Protein AF-A0A814PR72-F1 (afdb_monomer_lite)

Sequence (112 aa):
MLPFIGNIHLMKPRKELFNQLIEIPKYFPNEPFFCNWIGTYPVVIVHNSNVIEEFFNSSKHTEKVWLYSFVEDWLELKLCTLDIIGETAMGVNLEAQKNLNVEYVKSVDRYL

Structure (mmCIF, N/CA/C/O backbone):
data_AF-A0A814PR72-F1
#
_entry.id   AF-A0A814PR72-F1
#
loop_
_atom_site.group_PDB
_atom_site.id
_atom_site.type_symbol
_atom_site.label_atom_id
_atom_site.label_alt_id
_atom_site.label_comp_id
_atom_site.label_asym_id
_atom_site.label_entity_id
_atom_site.label_seq_id
_atom_site.pdbx_PDB_ins_code
_atom_site.Cartn_x
_atom_site.Cartn_y
_atom_site.Cartn_z
_atom_site.occupancy
_atom_site.B_iso_or_equiv
_atom_site.auth_seq_id
_atom_site.auth_comp_id
_atom_site.auth_asym_id
_atom_site.auth_atom_id
_atom_site.pdbx_PDB_model_num
ATOM 1 N N . MET A 1 1 ? 16.490 -12.028 -11.968 1.00 55.62 1 MET A N 1
ATOM 2 C CA . MET A 1 1 ? 15.157 -12.244 -12.569 1.00 55.62 1 MET A CA 1
ATOM 3 C C . MET A 1 1 ? 15.072 -13.683 -13.058 1.00 55.62 1 MET A C 1
ATOM 5 O O . MET A 1 1 ? 15.976 -14.102 -13.771 1.00 55.62 1 MET A O 1
ATOM 9 N N . LEU A 1 2 ? 14.045 -14.437 -12.648 1.00 67.88 2 LEU A N 1
ATOM 10 C CA . LEU A 1 2 ? 13.801 -15.812 -13.111 1.00 67.88 2 LEU A CA 1
ATOM 11 C C . LEU A 1 2 ? 12.715 -15.824 -14.203 1.00 67.88 2 LEU A C 1
ATOM 13 O O . LEU A 1 2 ? 11.776 -15.028 -14.114 1.00 67.88 2 LEU A O 1
ATOM 17 N N . PRO A 1 3 ? 12.798 -16.709 -15.212 1.00 60.69 3 PRO A N 1
ATOM 18 C CA . PRO A 1 3 ? 11.743 -16.842 -16.214 1.00 60.69 3 PRO A CA 1
ATOM 19 C C . PRO A 1 3 ? 10.410 -17.262 -15.559 1.00 60.69 3 PRO A C 1
ATOM 21 O O . PRO A 1 3 ? 10.400 -18.057 -14.620 1.00 60.69 3 PRO A O 1
ATOM 24 N N . PHE A 1 4 ? 9.291 -16.701 -16.043 1.00 66.12 4 PHE A N 1
ATOM 25 C CA . PHE A 1 4 ? 7.890 -16.914 -15.606 1.00 66.12 4 PHE A CA 1
ATOM 26 C C . PHE A 1 4 ? 7.499 -16.428 -14.201 1.00 66.12 4 PHE A C 1
ATOM 28 O O . PHE A 1 4 ? 6.382 -15.954 -14.013 1.00 66.12 4 PHE A O 1
ATOM 35 N N . ILE A 1 5 ? 8.396 -16.528 -13.221 1.00 70.69 5 ILE A N 1
ATOM 36 C CA . ILE A 1 5 ? 8.146 -16.135 -11.822 1.00 70.69 5 ILE A CA 1
ATOM 37 C C . ILE A 1 5 ? 8.568 -14.675 -11.577 1.00 70.69 5 ILE A C 1
ATOM 39 O O . ILE A 1 5 ? 8.058 -14.011 -10.672 1.00 70.69 5 ILE A O 1
ATOM 43 N N . GLY A 1 6 ? 9.495 -14.148 -12.383 1.00 76.25 6 GLY A N 1
ATOM 44 C CA . GLY A 1 6 ? 10.011 -12.794 -12.221 1.00 76.25 6 GLY A CA 1
ATOM 45 C C . GLY A 1 6 ? 10.715 -12.627 -10.873 1.00 76.25 6 GLY A C 1
ATOM 46 O O . GLY A 1 6 ? 11.580 -13.428 -10.501 1.00 76.25 6 GLY A O 1
ATOM 47 N N . ASN A 1 7 ? 10.333 -11.588 -10.134 1.00 77.62 7 ASN A N 1
ATOM 48 C CA . ASN A 1 7 ? 10.863 -11.272 -8.807 1.00 77.62 7 ASN A CA 1
ATOM 49 C C . ASN A 1 7 ? 9.926 -11.704 -7.668 1.00 77.62 7 ASN A C 1
ATOM 51 O O . ASN A 1 7 ? 10.194 -11.364 -6.520 1.00 77.62 7 ASN A O 1
ATOM 55 N N . ILE A 1 8 ? 8.875 -12.490 -7.945 1.00 73.88 8 ILE A N 1
ATOM 56 C CA . ILE A 1 8 ? 7.942 -12.972 -6.906 1.00 73.88 8 ILE A CA 1
ATOM 57 C C . ILE A 1 8 ? 8.687 -13.682 -5.766 1.00 73.88 8 ILE A C 1
ATOM 59 O O . ILE A 1 8 ? 8.343 -13.511 -4.606 1.00 73.88 8 ILE A O 1
ATOM 63 N N . HIS A 1 9 ? 9.751 -14.426 -6.074 1.00 73.88 9 HIS A N 1
ATOM 64 C CA . HIS A 1 9 ? 10.578 -15.112 -5.074 1.00 73.88 9 HIS A CA 1
ATOM 65 C C . HIS A 1 9 ? 11.282 -14.176 -4.070 1.00 73.88 9 HIS A C 1
ATOM 67 O O . HIS A 1 9 ? 11.670 -14.627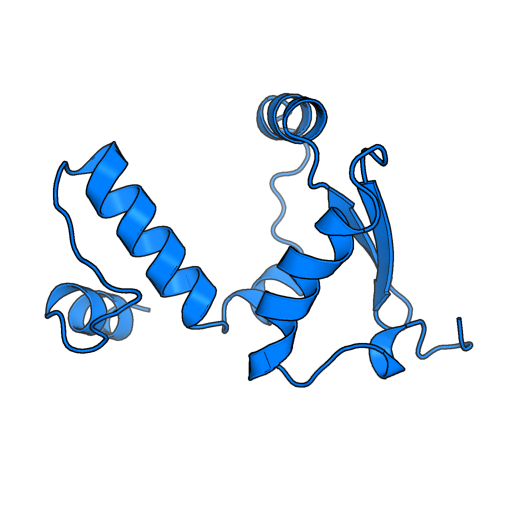 -2.998 1.00 73.88 9 HIS A O 1
ATOM 73 N N . LEU A 1 10 ? 11.466 -12.896 -4.410 1.00 80.06 10 LEU A N 1
ATOM 74 C CA . LEU A 1 10 ? 12.047 -11.877 -3.528 1.00 80.06 10 LEU A CA 1
ATOM 75 C C . LEU A 1 10 ? 10.976 -11.138 -2.720 1.00 80.06 10 LEU A C 1
ATOM 77 O O . LEU A 1 10 ? 11.317 -10.343 -1.843 1.00 80.06 10 LEU A O 1
ATOM 81 N N . MET A 1 11 ? 9.695 -11.358 -3.027 1.00 77.88 11 MET A N 1
ATOM 82 C CA . MET A 1 11 ? 8.596 -10.719 -2.318 1.00 77.88 11 MET A CA 1
ATOM 83 C C . MET A 1 11 ? 8.430 -11.388 -0.960 1.00 77.88 11 MET A C 1
ATOM 85 O O . MET A 1 11 ? 8.267 -12.605 -0.851 1.00 77.88 11 MET A O 1
ATOM 89 N N . LYS A 1 12 ? 8.479 -10.573 0.088 1.00 82.81 12 LYS A N 1
ATOM 90 C CA . LYS A 1 12 ? 8.203 -11.023 1.445 1.00 82.81 12 LYS A CA 1
ATOM 91 C C . LYS A 1 12 ? 6.736 -11.462 1.590 1.00 82.81 12 LYS A C 1
ATOM 93 O O . LYS A 1 12 ? 5.898 -11.084 0.769 1.00 82.81 12 LYS A O 1
ATOM 98 N N . PRO A 1 13 ? 6.383 -12.242 2.630 1.00 81.75 13 PRO A N 1
ATOM 99 C CA . PRO A 1 13 ? 4.990 -12.581 2.917 1.00 81.75 13 PRO A CA 1
ATOM 100 C C . PRO A 1 13 ? 4.117 -11.327 3.030 1.00 81.75 13 PRO A C 1
ATOM 102 O O . PRO A 1 13 ? 4.608 -10.279 3.436 1.00 81.75 13 PRO A O 1
ATOM 105 N N . ARG A 1 14 ? 2.810 -11.445 2.753 1.00 72.38 14 ARG A N 1
ATOM 106 C CA . ARG A 1 14 ? 1.849 -10.319 2.698 1.00 72.38 14 ARG A CA 1
ATOM 107 C C . ARG A 1 14 ? 2.004 -9.302 3.844 1.00 72.38 14 ARG A C 1
ATOM 109 O O . ARG A 1 14 ? 1.991 -8.109 3.585 1.00 72.38 14 ARG A O 1
ATOM 116 N N . LYS A 1 15 ? 2.208 -9.776 5.080 1.00 75.38 15 LYS A N 1
ATOM 117 C CA . LYS A 1 15 ? 2.389 -8.939 6.285 1.00 75.38 15 LYS A CA 1
ATOM 118 C C . LYS A 1 15 ? 3.658 -8.078 6.285 1.00 75.38 15 LYS A C 1
ATOM 120 O O . LYS A 1 15 ? 3.715 -7.070 6.963 1.00 75.38 15 LYS A O 1
ATOM 125 N N . GLU A 1 16 ? 4.700 -8.492 5.575 1.00 81.00 16 GLU A N 1
ATOM 126 C CA . GLU A 1 16 ? 5.964 -7.753 5.473 1.00 81.00 16 GLU A CA 1
ATOM 127 C C . GLU A 1 16 ? 6.141 -7.081 4.105 1.00 81.00 16 GLU A C 1
ATOM 129 O O . GLU A 1 16 ? 7.071 -6.299 3.911 1.00 81.00 16 GLU A O 1
ATOM 134 N N . LEU A 1 17 ? 5.261 -7.388 3.150 1.00 81.56 17 LEU A N 1
ATOM 135 C CA . LEU A 1 17 ? 5.332 -6.903 1.777 1.00 81.56 17 LEU A CA 1
ATOM 136 C C . LEU A 1 17 ? 5.135 -5.386 1.711 1.00 81.56 17 LEU A C 1
ATOM 138 O O . LEU A 1 17 ? 5.855 -4.708 0.983 1.00 81.56 17 LEU A O 1
ATOM 142 N N . PHE A 1 18 ? 4.223 -4.841 2.520 1.00 78.38 18 PHE A N 1
ATOM 143 C CA . PHE A 1 18 ? 4.014 -3.396 2.631 1.00 78.38 18 PHE A CA 1
ATOM 144 C C . PHE A 1 18 ? 5.276 -2.671 3.106 1.00 78.38 18 PHE A C 1
ATOM 146 O O . PHE A 1 18 ? 5.740 -1.735 2.455 1.00 78.38 18 PHE A O 1
ATOM 153 N N . ASN A 1 19 ? 5.897 -3.171 4.177 1.00 82.12 19 ASN A N 1
ATOM 154 C CA . ASN A 1 19 ? 7.157 -2.627 4.680 1.00 82.12 19 ASN A CA 1
ATOM 155 C C . ASN A 1 19 ? 8.263 -2.717 3.624 1.00 82.12 19 ASN A C 1
ATOM 157 O O . ASN A 1 19 ? 8.972 -1.742 3.392 1.00 82.12 19 ASN A O 1
ATOM 161 N N . GLN A 1 20 ? 8.353 -3.842 2.909 1.00 84.75 20 GLN A N 1
ATOM 162 C CA . GLN A 1 20 ? 9.301 -4.007 1.809 1.00 84.75 20 GLN A CA 1
ATOM 163 C C . GLN A 1 20 ? 9.084 -2.975 0.688 1.00 84.75 20 GLN A C 1
ATOM 165 O O . GLN A 1 20 ? 10.057 -2.424 0.175 1.00 84.75 20 GLN A O 1
ATOM 170 N N . LEU A 1 21 ? 7.835 -2.683 0.314 1.00 80.25 21 LEU A N 1
ATOM 171 C CA . LEU A 1 21 ? 7.520 -1.681 -0.710 1.00 80.25 21 LEU A CA 1
ATOM 172 C C . LEU A 1 21 ? 7.883 -0.256 -0.290 1.00 80.25 21 LEU A C 1
ATOM 174 O O . LEU A 1 21 ? 8.234 0.544 -1.150 1.00 80.25 21 LEU A O 1
ATOM 178 N N . ILE A 1 22 ? 7.819 0.058 1.004 1.00 81.19 22 ILE A N 1
ATOM 179 C CA . ILE A 1 22 ? 8.235 1.361 1.540 1.00 81.19 22 ILE A CA 1
ATOM 180 C C . ILE A 1 22 ? 9.761 1.442 1.679 1.00 81.19 22 ILE A C 1
ATOM 182 O O . ILE A 1 22 ? 10.341 2.519 1.542 1.00 81.19 22 ILE A O 1
ATOM 186 N N . GLU A 1 23 ? 10.429 0.325 1.966 1.00 85.50 23 GLU A N 1
ATOM 187 C CA . GLU A 1 23 ? 11.880 0.271 2.156 1.00 85.50 23 GLU A CA 1
ATOM 188 C C . GLU A 1 23 ? 12.663 0.284 0.843 1.00 85.50 23 GLU A C 1
ATOM 190 O O . GLU A 1 23 ? 13.650 1.008 0.750 1.00 85.50 23 GLU A O 1
ATOM 195 N N . ILE A 1 24 ? 12.229 -0.462 -0.180 1.00 83.25 24 ILE A N 1
ATOM 196 C CA . ILE A 1 24 ? 12.931 -0.554 -1.474 1.00 83.25 24 ILE A CA 1
ATOM 197 C C . ILE A 1 24 ? 13.239 0.833 -2.080 1.00 83.25 24 ILE A C 1
ATOM 199 O O . ILE A 1 24 ? 14.405 1.078 -2.398 1.00 83.25 24 ILE A O 1
ATOM 203 N N . PRO A 1 25 ? 12.272 1.769 -2.180 1.00 82.88 25 PRO A N 1
ATOM 204 C CA . PRO A 1 25 ? 12.515 3.128 -2.666 1.00 82.88 25 PRO A CA 1
ATOM 205 C C . PRO A 1 25 ? 13.604 3.889 -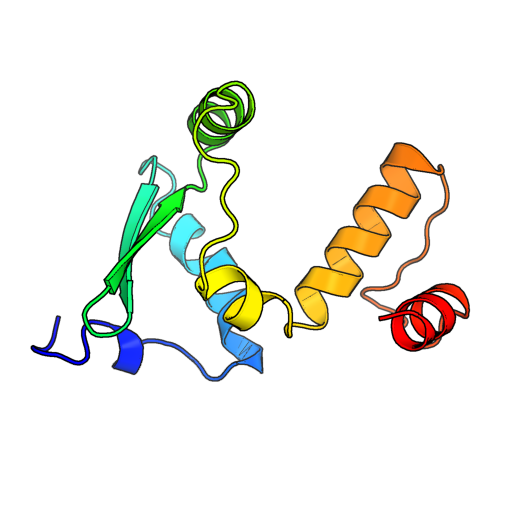1.907 1.00 82.88 25 PRO A C 1
ATOM 207 O O . PRO A 1 25 ? 14.303 4.715 -2.488 1.00 82.88 25 PRO A O 1
ATOM 210 N N . LYS A 1 26 ? 13.784 3.613 -0.608 1.00 83.50 26 LYS A N 1
ATOM 211 C CA . LYS A 1 26 ? 14.775 4.309 0.228 1.00 83.50 26 LYS A CA 1
ATOM 212 C C . LYS A 1 26 ? 16.211 3.955 -0.155 1.00 83.50 26 LYS A C 1
ATOM 214 O O . LYS A 1 26 ? 17.106 4.762 0.074 1.00 83.50 26 LYS A O 1
ATOM 219 N N . TYR A 1 27 ? 16.435 2.781 -0.745 1.00 84.44 27 TYR A N 1
ATOM 220 C CA . TYR A 1 27 ? 17.749 2.376 -1.252 1.00 84.44 27 TYR A CA 1
ATOM 221 C C . TYR A 1 27 ? 18.086 3.012 -2.610 1.00 84.44 27 TYR A C 1
ATOM 223 O O . TYR A 1 27 ? 19.259 3.067 -2.974 1.00 84.44 27 TYR A O 1
ATOM 231 N N . PHE A 1 28 ? 17.085 3.530 -3.332 1.00 82.19 28 PHE A N 1
ATOM 232 C CA . PHE A 1 28 ? 17.233 4.152 -4.652 1.00 82.19 28 PHE A CA 1
ATOM 233 C C . PHE A 1 28 ? 16.569 5.542 -4.695 1.00 82.19 28 PHE A C 1
ATOM 235 O O . PHE A 1 28 ? 15.666 5.777 -5.494 1.00 82.19 28 PHE A O 1
ATOM 242 N N . PRO A 1 29 ? 17.006 6.500 -3.855 1.00 77.38 29 PRO A N 1
ATOM 243 C CA . PRO A 1 29 ? 16.313 7.781 -3.688 1.00 77.38 29 PRO A CA 1
ATOM 244 C C . PRO A 1 29 ? 16.308 8.657 -4.951 1.00 77.38 29 PRO A C 1
ATOM 246 O O . PRO A 1 29 ? 15.447 9.521 -5.093 1.00 77.38 29 PRO A O 1
ATOM 249 N N . ASN A 1 30 ? 17.265 8.4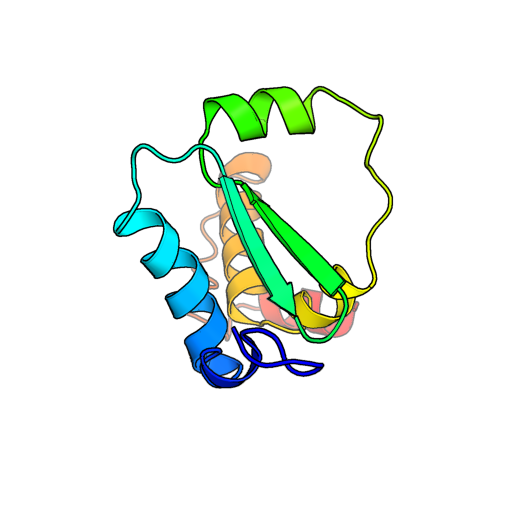41 -5.859 1.00 82.44 30 ASN A N 1
ATOM 250 C CA . ASN A 1 30 ? 17.417 9.221 -7.088 1.00 82.44 30 ASN A CA 1
ATOM 251 C C . ASN A 1 30 ? 16.648 8.634 -8.279 1.00 82.44 30 ASN A C 1
ATOM 253 O O . ASN A 1 30 ? 16.539 9.300 -9.306 1.00 82.44 30 ASN A O 1
ATOM 257 N N . GLU A 1 31 ? 16.136 7.408 -8.167 1.00 82.81 31 GLU A N 1
ATOM 258 C CA . GLU A 1 31 ? 15.381 6.789 -9.252 1.00 82.81 31 GLU A CA 1
ATOM 259 C C . GLU A 1 31 ? 13.925 7.286 -9.223 1.00 82.81 31 GLU A C 1
ATOM 261 O O . GLU A 1 31 ? 13.306 7.336 -8.159 1.00 82.81 31 GLU A O 1
ATOM 266 N N . PRO A 1 32 ? 13.350 7.696 -10.366 1.00 78.94 32 PRO A N 1
ATOM 267 C CA . PRO A 1 32 ? 11.979 8.201 -10.410 1.00 78.94 32 PRO A CA 1
ATOM 268 C C . PRO A 1 32 ? 10.928 7.087 -10.264 1.00 78.94 32 PRO A C 1
ATOM 270 O O . PRO A 1 32 ? 9.831 7.318 -9.747 1.00 78.94 32 PRO A O 1
ATOM 273 N N . PHE A 1 33 ? 11.257 5.884 -10.734 1.00 83.31 33 PHE A N 1
ATOM 274 C CA . PHE A 1 33 ? 10.401 4.704 -10.713 1.00 83.31 33 PHE A CA 1
ATOM 275 C C . PHE A 1 33 ? 11.245 3.430 -10.754 1.00 83.31 33 PHE A C 1
ATOM 277 O O . PHE A 1 33 ? 12.385 3.434 -11.215 1.00 83.31 33 PHE A O 1
ATOM 284 N N . PHE A 1 34 ? 10.654 2.313 -10.343 1.00 83.50 34 PHE A N 1
ATOM 285 C CA . PHE A 1 34 ? 11.247 0.992 -10.509 1.00 83.50 34 PHE A CA 1
ATOM 286 C C . PHE A 1 34 ? 10.256 0.019 -11.142 1.00 83.50 34 PHE A C 1
ATOM 288 O O . PHE A 1 34 ? 9.068 0.001 -10.820 1.00 83.50 34 PHE A O 1
ATOM 295 N N . CYS A 1 35 ? 10.761 -0.815 -12.049 1.00 82.12 35 CYS A N 1
ATOM 296 C CA . CYS A 1 35 ? 9.986 -1.874 -12.681 1.00 82.12 35 CYS A CA 1
ATOM 297 C C . CYS A 1 35 ? 10.201 -3.181 -11.925 1.00 82.12 35 CYS A C 1
ATOM 299 O O . CYS A 1 35 ? 11.311 -3.715 -11.884 1.00 82.12 35 CYS A O 1
ATOM 301 N N . ASN A 1 36 ? 9.127 -3.723 -11.366 1.00 78.50 36 ASN A N 1
ATOM 302 C CA . ASN A 1 36 ? 9.127 -5.018 -10.719 1.00 78.50 36 ASN A CA 1
ATOM 303 C C . ASN A 1 36 ? 8.281 -6.012 -11.516 1.00 78.50 36 ASN A C 1
ATOM 305 O O . ASN A 1 36 ? 7.170 -5.706 -11.929 1.00 78.50 36 ASN A O 1
ATOM 309 N N . TRP A 1 37 ? 8.796 -7.215 -11.739 1.00 80.75 37 TRP A N 1
ATOM 310 C CA . TRP A 1 37 ? 8.062 -8.252 -12.461 1.00 80.75 37 TRP A CA 1
ATOM 311 C C . TRP A 1 37 ? 7.337 -9.155 -11.473 1.00 80.75 37 TRP A C 1
ATOM 313 O O . TRP A 1 37 ? 7.978 -9.918 -10.742 1.00 80.75 37 TRP A O 1
ATOM 323 N N . ILE A 1 38 ? 6.006 -9.086 -11.482 1.00 79.69 38 ILE A N 1
ATOM 324 C CA . ILE A 1 38 ? 5.139 -9.993 -10.731 1.00 79.69 38 ILE A CA 1
ATOM 325 C C . ILE A 1 38 ? 4.648 -11.059 -11.712 1.00 79.69 38 ILE A C 1
ATOM 327 O O . ILE A 1 38 ? 3.691 -10.865 -12.464 1.00 79.69 38 ILE A O 1
ATOM 331 N N . GLY A 1 39 ? 5.361 -12.186 -11.748 1.00 80.75 39 GLY A N 1
ATOM 332 C CA . GLY A 1 39 ? 5.095 -13.269 -12.688 1.00 80.75 39 GLY A CA 1
ATOM 333 C C . GLY A 1 39 ? 5.437 -12.830 -14.108 1.00 80.75 39 GLY A C 1
ATOM 334 O O . GLY A 1 39 ? 6.578 -12.462 -14.389 1.00 80.75 39 GLY A O 1
ATOM 335 N N . THR A 1 40 ? 4.440 -12.825 -14.993 1.00 79.75 40 THR A N 1
ATOM 336 C CA . THR A 1 40 ? 4.562 -12.356 -16.384 1.00 79.75 40 THR A CA 1
ATOM 337 C C . THR A 1 40 ? 4.163 -10.893 -16.578 1.00 79.75 40 THR A C 1
ATOM 339 O O . THR A 1 40 ? 4.232 -10.398 -17.701 1.00 79.75 40 THR A O 1
ATOM 342 N N . TYR A 1 41 ? 3.731 -10.202 -15.520 1.00 78.44 41 TYR A N 1
ATOM 343 C CA . TYR A 1 41 ? 3.256 -8.823 -15.602 1.00 78.44 41 TYR A CA 1
ATOM 344 C C . TYR A 1 41 ? 4.313 -7.847 -15.065 1.00 78.44 41 TYR A C 1
ATOM 346 O O . TYR A 1 41 ? 4.747 -7.992 -13.915 1.00 78.44 41 TYR A O 1
ATOM 354 N N . PRO A 1 42 ? 4.726 -6.841 -15.857 1.00 83.56 42 PRO A N 1
ATOM 355 C CA . PRO A 1 42 ? 5.559 -5.762 -15.358 1.00 83.56 42 PRO A CA 1
ATOM 356 C C . PRO A 1 42 ? 4.698 -4.786 -14.550 1.00 83.56 42 PRO A C 1
ATOM 358 O O . PRO A 1 42 ? 3.687 -4.274 -15.026 1.00 83.56 42 PRO A O 1
ATOM 361 N N . VAL A 1 43 ? 5.118 -4.520 -13.322 1.00 81.69 43 VAL A N 1
ATOM 362 C CA . VAL A 1 43 ? 4.519 -3.547 -12.414 1.00 81.69 43 VAL A CA 1
ATOM 363 C C . VAL A 1 43 ? 5.505 -2.405 -12.239 1.00 81.69 43 VAL A C 1
ATOM 365 O O . VAL A 1 43 ? 6.614 -2.603 -11.748 1.00 81.69 43 VAL A O 1
ATOM 368 N N . VAL A 1 44 ? 5.108 -1.205 -12.650 1.00 84.00 44 VAL A N 1
ATOM 369 C CA . VAL A 1 44 ? 5.904 0.008 -12.454 1.00 84.00 44 VAL A CA 1
ATOM 370 C C . VAL A 1 44 ? 5.468 0.653 -11.150 1.00 84.00 44 VAL A C 1
ATOM 372 O O . VAL A 1 44 ? 4.291 0.958 -10.974 1.00 84.00 44 VAL A O 1
ATOM 375 N N . ILE A 1 45 ? 6.410 0.848 -10.235 1.00 82.12 45 ILE A N 1
ATOM 376 C CA . ILE A 1 45 ? 6.164 1.521 -8.965 1.00 82.12 45 ILE A CA 1
ATOM 377 C C . ILE A 1 45 ? 6.865 2.873 -9.016 1.00 82.12 45 ILE A C 1
ATOM 379 O O . ILE A 1 45 ? 8.077 2.960 -9.211 1.00 82.12 45 ILE A O 1
ATOM 383 N N . VAL A 1 46 ? 6.076 3.930 -8.858 1.00 84.19 46 VAL A N 1
ATOM 384 C CA . VAL A 1 46 ? 6.530 5.321 -8.840 1.00 84.19 46 VAL A CA 1
ATOM 385 C C . VAL A 1 46 ? 6.522 5.791 -7.390 1.00 84.19 46 VAL A C 1
ATOM 387 O O . VAL A 1 46 ? 5.524 5.620 -6.696 1.00 84.19 46 VAL A O 1
ATOM 390 N N . HIS A 1 47 ? 7.630 6.361 -6.923 1.00 80.88 47 HIS A N 1
ATOM 391 C CA . HIS A 1 47 ? 7.755 6.862 -5.545 1.00 80.88 47 HIS A CA 1
ATOM 392 C C . HIS A 1 47 ? 8.274 8.303 -5.468 1.00 80.88 47 HIS A C 1
ATOM 394 O O . HIS A 1 47 ? 8.323 8.885 -4.387 1.00 80.88 47 HIS A O 1
ATOM 400 N N . ASN A 1 48 ? 8.688 8.885 -6.594 1.00 81.94 48 ASN A N 1
ATOM 401 C CA . ASN A 1 48 ? 9.173 10.256 -6.644 1.00 81.94 48 ASN A CA 1
ATOM 402 C C . ASN A 1 48 ? 8.001 11.251 -6.667 1.00 81.94 48 ASN A C 1
ATOM 404 O O . ASN A 1 48 ? 7.134 11.146 -7.533 1.00 81.94 48 ASN A O 1
ATOM 408 N N . SER A 1 49 ? 8.005 12.235 -5.759 1.00 79.88 49 SER A N 1
ATOM 409 C CA . SER A 1 49 ? 6.915 13.219 -5.613 1.00 79.88 49 SER A CA 1
ATOM 410 C C . SER A 1 49 ? 6.605 13.969 -6.911 1.00 79.88 49 SER A C 1
ATOM 412 O O . SER A 1 49 ? 5.440 14.104 -7.267 1.00 79.88 49 SER A O 1
ATOM 414 N N . ASN A 1 50 ? 7.629 14.383 -7.665 1.00 80.69 50 ASN A N 1
ATOM 415 C CA . ASN A 1 50 ? 7.441 15.167 -8.890 1.00 80.69 50 ASN A CA 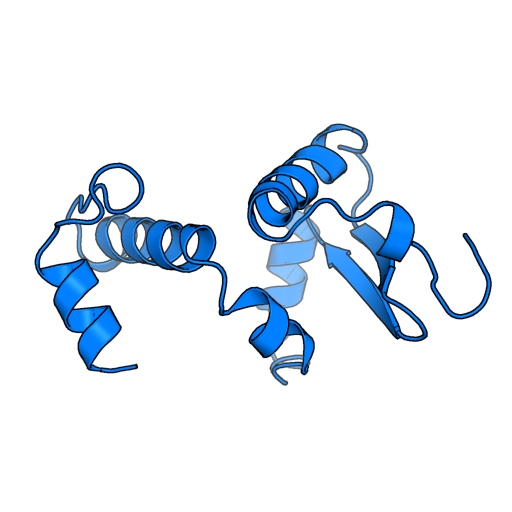1
ATOM 416 C C . ASN A 1 50 ? 6.721 14.348 -9.972 1.00 80.69 50 ASN A C 1
ATOM 418 O O . ASN A 1 50 ? 5.830 14.846 -10.654 1.00 80.69 50 ASN A O 1
ATOM 422 N N . VAL A 1 51 ? 7.089 13.069 -10.105 1.00 80.75 51 VAL A N 1
ATOM 423 C CA . VAL A 1 51 ? 6.490 12.153 -11.090 1.00 80.75 51 VAL A CA 1
ATOM 424 C C . VAL A 1 51 ? 5.078 11.749 -10.668 1.00 80.75 51 VAL A C 1
ATOM 426 O O . VAL A 1 51 ? 4.193 11.618 -11.510 1.00 80.75 51 VAL A O 1
ATOM 429 N N . ILE A 1 52 ? 4.858 11.575 -9.364 1.00 79.69 52 ILE A N 1
ATOM 430 C CA . ILE A 1 52 ? 3.545 11.274 -8.793 1.00 79.69 52 ILE A CA 1
ATOM 431 C C . ILE A 1 52 ? 2.564 12.416 -9.079 1.00 79.69 52 ILE A C 1
ATOM 433 O O . ILE A 1 52 ? 1.470 12.157 -9.574 1.00 79.69 52 ILE A O 1
ATOM 437 N N . GLU A 1 53 ? 2.949 13.667 -8.823 1.00 80.25 53 GLU A N 1
ATOM 438 C CA . GLU A 1 53 ? 2.098 14.836 -9.078 1.00 80.25 53 GLU A CA 1
ATOM 439 C C . GLU A 1 53 ? 1.723 14.966 -10.559 1.00 80.25 53 GLU A C 1
ATOM 441 O O . GLU A 1 53 ? 0.557 15.188 -10.891 1.00 80.25 53 GLU A O 1
ATOM 446 N N . GLU A 1 54 ? 2.680 14.773 -11.468 1.00 80.62 54 GLU A N 1
ATOM 447 C CA . GLU A 1 54 ? 2.412 14.801 -12.909 1.00 80.62 54 GLU A CA 1
ATOM 448 C C . GLU A 1 54 ? 1.490 13.651 -13.349 1.00 80.62 54 GLU A C 1
ATOM 450 O O . GLU A 1 54 ? 0.560 13.858 -14.134 1.00 80.62 54 GLU A O 1
ATOM 455 N N . PHE A 1 55 ? 1.685 12.451 -12.791 1.00 77.44 55 PHE A N 1
ATOM 456 C CA . PHE A 1 55 ? 0.835 11.295 -13.066 1.00 77.44 55 PHE A CA 1
ATOM 457 C C . PHE A 1 55 ? -0.603 11.499 -12.568 1.00 77.44 55 PHE A C 1
ATOM 459 O O . PHE A 1 55 ? -1.542 11.222 -13.310 1.00 77.44 55 PHE A O 1
ATOM 466 N N . PHE A 1 56 ? -0.795 12.028 -11.355 1.00 71.25 56 PHE A N 1
ATOM 467 C CA . PHE A 1 56 ? -2.128 12.300 -10.801 1.00 71.25 56 PHE A CA 1
ATOM 468 C C . PHE A 1 56 ? -2.861 13.436 -11.522 1.00 71.25 56 PHE A C 1
ATOM 470 O O . PHE A 1 56 ? -4.086 13.392 -11.637 1.00 71.25 56 PHE A O 1
ATOM 477 N N . ASN A 1 57 ? -2.135 14.422 -12.056 1.00 75.25 57 ASN A N 1
ATOM 478 C CA . ASN A 1 57 ? -2.723 15.476 -12.886 1.00 75.25 57 ASN A CA 1
ATOM 479 C C . ASN A 1 57 ? -3.179 14.959 -14.265 1.00 75.25 57 ASN A C 1
ATOM 481 O O . ASN A 1 57 ? -4.047 15.557 -14.905 1.00 75.25 57 ASN A O 1
ATOM 485 N N . SER A 1 58 ? -2.630 13.833 -14.728 1.00 71.44 58 SER A N 1
ATOM 486 C CA . SER A 1 58 ? -3.032 13.170 -15.966 1.00 71.44 58 SER A CA 1
ATOM 487 C C . SER A 1 58 ? -4.204 12.211 -15.716 1.00 71.44 58 SER A C 1
ATOM 489 O O . SER A 1 58 ? -4.029 11.055 -15.340 1.00 71.44 58 SER A O 1
ATOM 491 N N . SER A 1 59 ? -5.433 12.642 -16.009 1.00 58.94 59 SER A N 1
ATOM 492 C CA . SER A 1 59 ? -6.663 11.825 -15.901 1.00 58.94 59 SER A CA 1
ATOM 493 C C . SER A 1 59 ? -6.751 10.630 -16.874 1.00 58.94 59 SER A C 1
ATOM 495 O O . SER A 1 59 ? -7.811 10.027 -17.035 1.00 58.94 59 SER A O 1
ATOM 497 N N . LYS A 1 60 ? -5.657 10.274 -17.559 1.00 64.19 60 LYS A N 1
ATOM 498 C CA . LYS A 1 60 ? -5.629 9.254 -18.621 1.00 64.19 60 LYS A CA 1
ATOM 499 C C . LYS A 1 60 ? -5.506 7.811 -18.120 1.00 64.19 60 LYS A C 1
ATOM 501 O O . LYS A 1 60 ? -5.734 6.89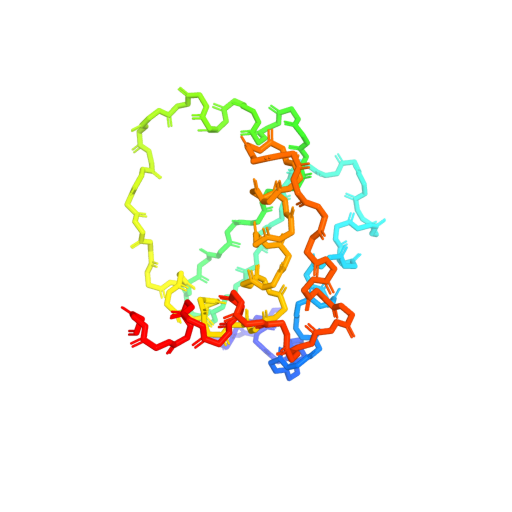6 -18.905 1.00 64.19 60 LYS A O 1
ATOM 506 N N . HIS A 1 61 ? -5.155 7.585 -16.853 1.00 60.41 61 HIS A N 1
ATOM 507 C CA . HIS A 1 61 ? -4.827 6.249 -16.328 1.00 60.41 61 HIS A CA 1
ATOM 508 C C . HIS A 1 61 ? -5.599 5.895 -15.044 1.00 60.41 61 HIS A C 1
ATOM 510 O O . HIS A 1 61 ? -5.021 5.429 -14.068 1.00 60.41 61 HIS A O 1
ATOM 516 N N . THR A 1 62 ? -6.918 6.110 -15.038 1.00 58.12 62 THR A N 1
ATOM 517 C CA . THR A 1 62 ? -7.801 5.849 -13.877 1.00 58.12 62 THR A CA 1
ATOM 518 C C . THR A 1 62 ? -8.420 4.442 -13.877 1.00 58.12 62 THR A C 1
ATOM 520 O O . THR A 1 62 ? -9.327 4.152 -13.099 1.00 58.12 62 THR A O 1
ATOM 523 N N . GLU A 1 63 ? -7.957 3.532 -14.735 1.00 64.75 63 GLU A N 1
ATOM 524 C CA . GLU A 1 63 ? -8.419 2.145 -14.683 1.00 64.75 63 GLU A CA 1
ATOM 525 C C . GLU A 1 63 ? -7.726 1.398 -13.541 1.00 64.75 63 GLU A C 1
ATOM 527 O O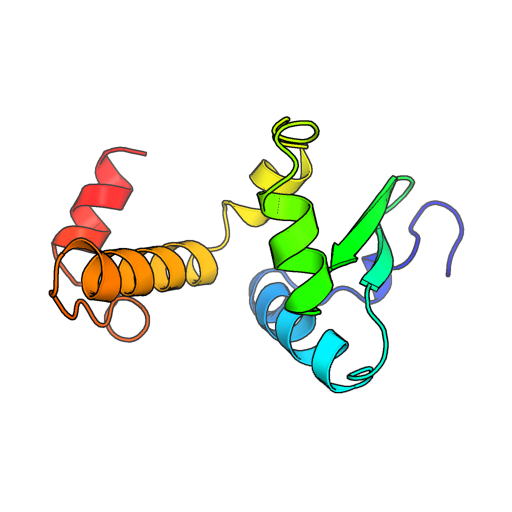 . GLU A 1 63 ? -6.504 1.230 -13.516 1.00 64.75 63 GLU A O 1
ATOM 532 N N . LYS A 1 64 ? -8.527 0.941 -12.572 1.00 67.69 64 LYS A N 1
ATOM 533 C CA . LYS A 1 64 ? -8.053 0.092 -11.479 1.00 67.69 64 LYS A CA 1
ATOM 534 C C . LYS A 1 64 ? -7.589 -1.244 -12.059 1.00 67.69 64 LYS A C 1
ATOM 536 O O . LYS A 1 64 ? -8.394 -2.073 -12.473 1.00 67.69 64 LYS A O 1
ATOM 541 N N . VAL A 1 65 ? -6.279 -1.451 -12.082 1.00 73.38 65 VAL A N 1
ATOM 542 C CA . VAL A 1 65 ? -5.663 -2.719 -12.494 1.00 73.38 65 VAL A CA 1
ATOM 543 C C . VAL A 1 65 ? -6.001 -3.811 -11.468 1.00 73.38 65 VAL A C 1
ATOM 545 O O . VAL A 1 65 ? -6.147 -3.507 -10.288 1.00 73.38 65 VAL A O 1
ATOM 548 N N . TRP A 1 66 ? -6.043 -5.087 -11.871 1.00 73.19 66 TRP A N 1
ATOM 549 C CA . TRP A 1 66 ? -6.234 -6.246 -10.970 1.00 73.19 66 TRP A CA 1
ATOM 550 C C . TRP A 1 66 ? -5.304 -6.243 -9.743 1.00 73.19 66 TRP A C 1
ATOM 552 O O . TRP A 1 66 ? -5.638 -6.783 -8.690 1.00 73.19 66 TRP A O 1
ATOM 562 N N . LEU A 1 67 ? -4.136 -5.608 -9.872 1.00 71.19 67 LEU A N 1
ATOM 563 C CA . LEU A 1 67 ? -3.177 -5.429 -8.793 1.00 71.19 67 LEU A CA 1
ATOM 564 C C . LEU A 1 67 ? -3.759 -4.629 -7.613 1.00 71.19 67 LEU A C 1
ATOM 566 O O . LEU A 1 67 ? -3.371 -4.882 -6.478 1.00 71.19 67 LEU A O 1
ATOM 570 N N . TYR A 1 68 ? -4.718 -3.723 -7.843 1.00 69.69 68 TYR A N 1
ATOM 571 C CA . TYR A 1 68 ? -5.415 -3.035 -6.754 1.00 69.69 68 TYR A CA 1
ATOM 572 C C . TYR A 1 68 ? -6.139 -4.025 -5.849 1.00 69.69 68 TYR A C 1
ATOM 574 O O . TYR A 1 68 ? -5.948 -3.943 -4.648 1.00 69.69 68 TYR A O 1
ATOM 582 N N . SER A 1 69 ? -6.862 -5.010 -6.386 1.00 69.81 69 SER A N 1
ATOM 583 C CA . SER A 1 69 ? -7.530 -6.033 -5.565 1.00 69.81 69 SER A CA 1
ATOM 584 C C . SER A 1 69 ? -6.540 -6.890 -4.766 1.00 69.81 69 SER A C 1
ATOM 586 O O . SER A 1 69 ? -6.859 -7.365 -3.684 1.00 69.81 69 SER A O 1
ATOM 588 N N . PHE A 1 70 ? -5.311 -7.065 -5.263 1.00 71.75 70 PHE A N 1
ATOM 589 C CA . PHE A 1 70 ? -4.249 -7.761 -4.529 1.00 71.75 70 PHE A CA 1
ATOM 590 C C . PHE A 1 70 ? -3.712 -6.951 -3.332 1.00 71.75 70 PHE A C 1
ATOM 592 O O . PHE A 1 70 ? -3.303 -7.535 -2.323 1.00 71.75 70 PHE A O 1
ATOM 599 N N . VAL A 1 71 ? -3.695 -5.618 -3.445 1.00 69.25 71 VAL A N 1
ATOM 600 C CA . VAL A 1 71 ? -3.174 -4.693 -2.422 1.00 69.25 71 VAL A CA 1
ATOM 601 C C . VAL A 1 71 ? -4.282 -4.163 -1.498 1.00 69.25 71 VAL A C 1
ATOM 603 O O . VAL A 1 71 ? -4.021 -3.857 -0.341 1.00 69.25 71 VAL A O 1
ATOM 606 N N . GLU A 1 72 ? -5.529 -4.095 -1.963 1.00 67.88 72 GLU A N 1
ATOM 607 C CA . GLU A 1 72 ? -6.698 -3.605 -1.219 1.00 67.88 72 GLU A CA 1
ATOM 608 C C . GLU A 1 72 ? -6.971 -4.426 0.044 1.00 67.88 72 GLU A C 1
ATOM 610 O O . GLU A 1 72 ? -7.401 -3.880 1.054 1.00 67.88 72 GLU A O 1
ATOM 615 N N . ASP A 1 73 ? -6.621 -5.711 0.046 1.00 71.69 73 ASP A N 1
ATOM 616 C CA . ASP A 1 73 ? -6.692 -6.580 1.225 1.00 71.69 73 ASP A CA 1
ATOM 617 C C . ASP A 1 73 ? -5.718 -6.192 2.355 1.00 71.69 73 ASP A C 1
ATOM 619 O O . ASP A 1 73 ? -5.726 -6.810 3.425 1.00 71.69 73 ASP A O 1
ATOM 623 N N . TRP A 1 74 ? -4.818 -5.229 2.140 1.00 78.56 74 TRP A N 1
ATOM 624 C CA . TRP A 1 74 ? -3.791 -4.895 3.120 1.00 78.56 74 TRP A CA 1
ATOM 625 C C . TRP A 1 74 ? -4.343 -3.925 4.157 1.00 78.56 74 TRP A C 1
ATOM 627 O O . TRP A 1 74 ? -4.497 -2.727 3.920 1.00 78.56 74 TRP A O 1
ATOM 637 N N . LEU A 1 75 ? -4.600 -4.466 5.347 1.00 78.25 75 LEU A N 1
ATOM 638 C CA . LEU A 1 75 ? -5.131 -3.734 6.494 1.00 78.25 75 LEU A CA 1
ATOM 639 C C . LEU A 1 75 ? -4.326 -2.459 6.810 1.00 78.25 75 LEU A C 1
ATOM 641 O O . LEU A 1 75 ? -4.909 -1.412 7.058 1.00 78.25 75 LEU A O 1
ATOM 645 N N . GLU A 1 76 ? -2.997 -2.518 6.735 1.00 76.88 76 GLU A N 1
ATOM 646 C CA . GLU A 1 76 ? -2.099 -1.385 7.013 1.00 76.88 76 GLU A CA 1
ATOM 647 C C . GLU A 1 76 ? -2.344 -0.190 6.079 1.00 76.88 76 GLU A C 1
ATOM 649 O O . GLU A 1 76 ? -2.358 0.958 6.529 1.00 76.88 76 GLU A O 1
ATOM 654 N N . LEU A 1 77 ? -2.605 -0.452 4.792 1.00 80.31 77 LEU A N 1
ATOM 655 C CA . LEU A 1 77 ? -2.918 0.584 3.809 1.00 80.31 77 LEU A CA 1
ATOM 656 C C . LEU A 1 77 ? -4.295 1.204 4.080 1.00 80.31 77 LEU A C 1
ATOM 658 O O . LEU A 1 77 ? -4.437 2.426 3.995 1.00 80.31 77 LEU A O 1
ATOM 662 N N . LYS A 1 78 ? -5.289 0.384 4.455 1.00 80.44 78 LYS A N 1
ATOM 663 C CA . LYS A 1 78 ? -6.631 0.868 4.823 1.00 80.44 78 LYS A CA 1
ATOM 664 C C . LYS A 1 78 ? -6.570 1.814 6.021 1.00 80.44 78 LYS A C 1
ATOM 666 O O . LYS A 1 78 ? -7.120 2.907 5.955 1.00 80.44 78 LYS A O 1
ATOM 671 N N . LEU A 1 79 ? -5.860 1.425 7.080 1.00 84.69 79 LEU A N 1
ATOM 672 C CA . LEU A 1 79 ? -5.717 2.237 8.294 1.00 84.69 79 LEU A CA 1
ATOM 673 C C . LEU A 1 79 ? -4.931 3.524 8.031 1.00 84.69 79 LEU A C 1
ATOM 675 O O . LEU A 1 79 ? -5.352 4.586 8.468 1.00 84.69 79 LEU A O 1
ATOM 679 N N . CYS A 1 80 ? -3.842 3.443 7.257 1.00 84.88 80 CYS A N 1
ATOM 680 C CA . CYS A 1 80 ? -3.073 4.619 6.838 1.00 84.88 80 CYS A CA 1
ATOM 681 C C . CYS A 1 80 ? -3.948 5.624 6.075 1.00 84.88 80 CYS A C 1
ATOM 683 O O . CYS A 1 80 ? -3.954 6.815 6.371 1.00 84.88 80 CYS A O 1
ATOM 685 N N . THR A 1 81 ? -4.727 5.130 5.109 1.00 85.38 81 THR A N 1
ATOM 686 C CA . THR A 1 81 ? -5.637 5.964 4.312 1.00 85.38 81 THR A CA 1
ATOM 687 C C . THR A 1 81 ? -6.703 6.613 5.192 1.00 85.38 81 THR A C 1
ATOM 689 O O . THR A 1 81 ? -7.034 7.782 5.002 1.00 85.38 81 THR A O 1
ATOM 692 N N . LEU A 1 82 ? -7.213 5.871 6.178 1.00 84.44 82 LEU A N 1
ATOM 693 C CA . LEU A 1 82 ? -8.202 6.361 7.129 1.00 84.44 82 LEU A CA 1
ATOM 694 C C . LEU A 1 82 ? -7.654 7.506 7.985 1.00 84.44 82 LEU A C 1
ATOM 696 O O . LEU A 1 82 ? -8.334 8.517 8.133 1.00 84.44 82 LEU A O 1
ATOM 700 N N . ASP A 1 83 ? -6.427 7.362 8.490 1.00 86.31 83 ASP A N 1
ATOM 701 C CA . ASP A 1 83 ? -5.747 8.402 9.266 1.00 86.31 83 ASP A CA 1
ATOM 702 C C . ASP A 1 83 ? -5.499 9.654 8.414 1.00 86.31 83 ASP A C 1
ATOM 704 O O . ASP A 1 83 ? -5.854 10.754 8.831 1.00 86.31 83 ASP A O 1
ATOM 708 N N . ILE A 1 84 ? -5.013 9.500 7.174 1.00 87.38 84 ILE A N 1
ATOM 709 C CA . ILE A 1 84 ? -4.793 10.634 6.260 1.00 87.38 84 ILE A CA 1
ATOM 710 C C . ILE A 1 84 ? -6.100 11.389 5.992 1.00 87.38 84 ILE A C 1
ATOM 712 O O . ILE A 1 84 ? -6.134 12.613 6.107 1.00 87.38 84 ILE A O 1
ATOM 716 N N . ILE A 1 85 ? -7.186 10.697 5.634 1.00 85.69 85 ILE A N 1
ATOM 717 C CA . ILE A 1 85 ? -8.476 11.347 5.340 1.00 85.69 85 ILE A CA 1
ATOM 718 C C . ILE A 1 85 ? -9.077 11.960 6.613 1.00 85.69 85 ILE A C 1
ATOM 720 O O . ILE A 1 85 ? -9.604 13.073 6.567 1.00 85.69 85 ILE A O 1
ATOM 724 N N . GLY A 1 86 ? -8.977 11.260 7.746 1.00 84.44 86 GLY A N 1
ATOM 725 C CA . GLY A 1 86 ? -9.409 11.755 9.050 1.00 84.44 86 GLY A CA 1
ATOM 726 C C . GLY A 1 86 ? -8.742 13.072 9.415 1.00 84.44 86 GLY A C 1
ATOM 727 O O . GLY A 1 86 ? -9.432 14.051 9.699 1.00 84.44 86 GLY A O 1
ATOM 728 N N . GLU A 1 87 ? -7.418 13.131 9.321 1.00 86.94 87 GLU A N 1
ATOM 729 C CA . GLU A 1 87 ? -6.651 14.322 9.671 1.00 86.94 87 GLU A CA 1
ATOM 730 C C . GLU A 1 87 ? -6.829 15.449 8.645 1.00 86.94 87 GLU A C 1
ATOM 732 O O . GLU A 1 87 ? -7.112 16.586 9.021 1.00 86.94 87 GLU A O 1
ATOM 737 N N . THR A 1 88 ? -6.696 15.147 7.348 1.00 87.56 88 THR A N 1
ATOM 738 C CA . THR A 1 88 ? -6.633 16.173 6.289 1.00 87.56 88 THR A CA 1
ATOM 739 C C . THR A 1 88 ? -7.996 16.695 5.846 1.00 87.56 88 THR A C 1
ATOM 741 O O . THR A 1 88 ? -8.131 17.894 5.606 1.00 87.56 88 THR A O 1
ATOM 744 N N . ALA A 1 89 ? -9.010 15.831 5.731 1.00 87.62 89 ALA A N 1
ATOM 745 C CA . ALA A 1 89 ? -10.337 16.229 5.263 1.00 87.62 89 ALA A CA 1
ATOM 746 C C . ALA A 1 89 ? -11.298 16.516 6.422 1.00 87.62 89 ALA A C 1
ATOM 748 O O . ALA A 1 89 ? -12.132 17.414 6.309 1.00 87.62 89 ALA A O 1
ATOM 749 N N . MET A 1 90 ? -11.196 15.762 7.525 1.00 86.62 90 MET A N 1
ATOM 750 C CA . MET A 1 90 ? -12.141 15.858 8.647 1.00 86.62 90 MET A CA 1
ATOM 751 C C . MET A 1 90 ? -11.585 16.603 9.869 1.00 86.62 90 MET A C 1
ATOM 753 O O . MET A 1 90 ? -12.367 16.984 10.738 1.00 86.62 90 MET A O 1
ATOM 757 N N . GLY A 1 91 ? -10.269 16.832 9.956 1.00 85.06 91 GLY A N 1
ATOM 758 C CA . GLY A 1 91 ? -9.632 17.456 11.121 1.00 85.06 91 GLY A CA 1
ATOM 759 C C . GLY A 1 91 ? -9.697 16.605 12.396 1.00 85.06 91 GLY A C 1
ATOM 760 O O . GLY A 1 91 ? -9.575 17.141 13.497 1.00 85.06 91 GLY A O 1
ATOM 761 N N . VAL A 1 92 ? -9.922 15.293 12.266 1.00 81.75 92 VAL A N 1
ATOM 762 C CA . VAL A 1 92 ? -10.053 14.343 13.379 1.00 81.75 92 VAL A CA 1
ATOM 763 C C . VAL A 1 92 ? -8.876 13.376 13.362 1.00 81.75 92 VAL A C 1
ATOM 765 O O . VAL A 1 92 ? -8.667 12.664 12.384 1.00 81.75 92 VAL A O 1
ATOM 768 N N . ASN A 1 93 ? -8.141 13.302 14.470 1.00 83.69 93 ASN A N 1
ATOM 769 C CA . ASN A 1 93 ? -7.086 12.310 14.641 1.00 83.69 93 ASN A CA 1
ATOM 770 C C . ASN A 1 93 ? -7.692 10.980 15.117 1.00 83.69 93 ASN A C 1
ATOM 772 O O . ASN A 1 93 ? -8.217 10.895 16.229 1.00 83.69 93 ASN A O 1
ATOM 776 N N . LEU A 1 94 ? -7.663 9.967 14.249 1.00 80.50 94 LEU A N 1
ATOM 777 C CA . LEU A 1 94 ? -8.242 8.647 14.509 1.00 80.50 94 LEU A CA 1
ATOM 778 C C . LEU A 1 94 ? -7.234 7.666 15.126 1.00 80.50 94 LEU A C 1
ATOM 780 O O . LEU A 1 94 ? -7.653 6.720 15.792 1.00 80.50 94 LEU A O 1
ATOM 784 N N . GLU A 1 95 ? -5.931 7.878 14.915 1.00 83.25 95 GLU A N 1
ATOM 785 C CA . GLU A 1 95 ? -4.846 6.953 15.274 1.00 83.25 95 GLU A CA 1
ATOM 786 C C . GLU A 1 95 ? -5.135 5.478 14.907 1.00 83.25 95 GLU A C 1
ATOM 788 O O . GLU A 1 95 ? -4.754 4.546 15.629 1.00 83.25 95 GLU A O 1
ATOM 793 N N . ALA A 1 96 ? -5.814 5.242 13.782 1.00 80.88 96 ALA A N 1
ATOM 794 C CA . ALA A 1 96 ? -6.297 3.937 13.345 1.00 80.88 96 ALA A CA 1
ATOM 795 C C . ALA A 1 96 ? -5.153 2.931 13.139 1.00 80.88 96 ALA A C 1
ATOM 797 O O . ALA A 1 96 ? -5.328 1.738 13.397 1.00 80.88 96 ALA A O 1
ATOM 798 N N . GLN A 1 97 ? -3.959 3.399 12.753 1.00 78.44 97 GLN A N 1
ATOM 799 C CA . GLN A 1 97 ? -2.755 2.561 12.684 1.00 78.44 97 GLN A CA 1
ATOM 800 C C . GLN A 1 97 ? -2.313 1.984 14.039 1.00 78.44 97 GLN A C 1
ATOM 802 O O . GLN A 1 97 ? -1.749 0.890 14.083 1.00 78.44 97 GLN A O 1
ATOM 807 N N . LYS A 1 98 ? -2.538 2.702 15.146 1.00 80.75 98 LYS A N 1
ATOM 808 C CA . LYS A 1 98 ? -2.131 2.280 16.501 1.00 80.75 98 LYS A CA 1
ATOM 809 C C . LYS A 1 98 ? -3.265 1.600 17.257 1.00 80.75 98 LYS A C 1
ATOM 811 O O . LYS A 1 98 ? -3.009 0.767 18.127 1.00 80.75 98 LYS A O 1
ATOM 816 N N . ASN A 1 99 ? -4.509 1.950 16.938 1.00 77.44 99 ASN A N 1
ATOM 817 C CA . ASN A 1 99 ? -5.686 1.471 17.639 1.00 77.44 99 ASN A CA 1
ATOM 818 C C . ASN A 1 99 ? -6.739 0.921 16.667 1.00 77.44 99 ASN A C 1
ATOM 820 O O . ASN A 1 99 ? -7.648 1.615 16.221 1.00 77.44 99 ASN A O 1
ATOM 824 N N . LEU A 1 100 ? -6.675 -0.389 16.425 1.00 66.88 100 LEU A N 1
ATOM 825 C CA . LEU A 1 100 ? -7.635 -1.123 15.588 1.00 66.88 100 LEU A CA 1
ATOM 826 C C . LEU A 1 100 ? -9.071 -1.137 16.150 1.00 66.88 100 LEU A C 1
ATOM 828 O O . LEU A 1 100 ? -9.998 -1.571 15.471 1.00 66.88 100 LEU A O 1
ATOM 832 N N . ASN A 1 101 ? -9.273 -0.716 17.405 1.00 63.75 101 ASN A N 1
ATOM 833 C CA . ASN A 1 101 ? -10.558 -0.821 18.096 1.00 63.75 101 ASN A CA 1
ATOM 834 C C . ASN A 1 101 ? -11.454 0.418 17.987 1.00 63.75 101 ASN A C 1
ATOM 836 O O . ASN A 1 101 ? -12.539 0.407 18.578 1.00 63.75 101 ASN A O 1
ATOM 840 N N . VAL A 1 102 ? -11.037 1.442 17.240 1.00 70.12 102 VAL A N 1
ATOM 841 C CA . VAL A 1 102 ? -11.816 2.664 17.013 1.00 70.12 102 VAL A CA 1
ATOM 842 C C . VAL A 1 102 ? -13.138 2.321 16.317 1.00 70.12 102 VAL A C 1
ATOM 844 O O . VAL A 1 102 ? -13.180 1.552 15.357 1.00 70.12 102 VAL A O 1
ATOM 847 N N . GLU A 1 103 ? -14.240 2.888 16.811 1.00 73.56 103 GLU A N 1
ATOM 848 C CA . GLU A 1 103 ? -15.600 2.629 16.311 1.00 73.56 103 GLU A CA 1
ATOM 849 C C . GLU A 1 103 ? -15.733 2.900 14.804 1.00 73.56 103 GLU A C 1
ATOM 851 O O . GLU A 1 103 ? -16.424 2.172 14.096 1.00 73.56 103 GLU A O 1
ATOM 856 N N . TYR A 1 104 ? -14.985 3.884 14.304 1.00 70.69 104 TYR A N 1
ATOM 857 C CA . TYR A 1 104 ? -14.913 4.243 12.892 1.00 70.69 104 TYR A CA 1
ATOM 858 C C . TYR A 1 104 ? -14.240 3.168 12.017 1.00 70.69 104 TYR A C 1
ATOM 860 O O . TYR A 1 104 ? -14.703 2.887 10.917 1.00 70.69 104 TYR A O 1
ATOM 868 N N . VAL A 1 105 ? -13.200 2.487 12.512 1.00 71.94 105 VAL A N 1
ATOM 869 C CA . VAL A 1 105 ? -12.584 1.353 11.793 1.00 71.94 105 VAL A CA 1
ATOM 870 C C . VAL A 1 105 ? -13.588 0.202 11.683 1.00 71.94 105 VAL A C 1
ATOM 872 O O . VAL A 1 105 ? -13.764 -0.379 10.615 1.00 71.94 105 VAL A O 1
ATOM 875 N N . LYS A 1 106 ? -14.312 -0.079 12.775 1.00 76.19 106 LYS A N 1
ATOM 876 C CA . LYS A 1 106 ? -15.343 -1.130 12.830 1.00 76.19 106 LYS A CA 1
ATOM 877 C C . LYS A 1 106 ? -16.568 -0.824 11.973 1.00 76.19 106 LYS A C 1
ATOM 879 O O . LYS A 1 106 ? -17.239 -1.754 11.533 1.00 76.19 106 LYS A O 1
ATOM 884 N N . SER A 1 107 ? -16.906 0.450 11.782 1.00 72.38 107 SER A N 1
ATOM 885 C CA . SER A 1 107 ? -18.010 0.839 10.909 1.00 72.38 107 SER A CA 1
ATOM 886 C C . SER A 1 107 ? -17.614 0.708 9.442 1.00 72.38 107 SER A C 1
ATOM 888 O O . SER A 1 107 ? -18.377 0.122 8.682 1.00 72.38 107 SER A O 1
ATOM 890 N N . VAL A 1 108 ? -16.412 1.146 9.055 1.00 72.81 108 VAL A N 1
ATOM 891 C CA . VAL A 1 108 ? -15.897 0.995 7.683 1.00 72.81 108 VAL A CA 1
ATOM 892 C C . VAL A 1 108 ? -15.802 -0.477 7.276 1.00 72.81 108 VAL A C 1
ATOM 894 O O . VAL A 1 108 ? -16.268 -0.835 6.199 1.00 72.81 108 VAL A O 1
ATOM 897 N N . ASP A 1 109 ? -15.301 -1.342 8.160 1.00 71.75 109 ASP A N 1
ATOM 898 C CA . ASP A 1 109 ? -15.206 -2.791 7.911 1.00 71.75 109 ASP A CA 1
ATOM 899 C C . ASP A 1 109 ? -16.581 -3.484 7.805 1.00 71.75 109 ASP A C 1
ATOM 901 O O . ASP A 1 109 ? -16.684 -4.597 7.307 1.00 71.75 109 ASP A O 1
ATOM 905 N N . ARG A 1 110 ? -17.664 -2.834 8.261 1.00 69.06 110 ARG A N 1
ATOM 906 C CA . ARG A 1 110 ? -19.041 -3.352 8.153 1.00 69.06 110 ARG A CA 1
ATOM 907 C C . ARG A 1 110 ? -19.714 -3.002 6.819 1.00 69.06 110 ARG A C 1
ATOM 909 O O . ARG A 1 110 ? -20.702 -3.643 6.467 1.00 69.06 110 ARG A O 1
ATOM 916 N N . TYR A 1 111 ? -19.248 -1.959 6.129 1.00 61.06 111 TYR A N 1
ATOM 917 C CA . TYR A 1 111 ? -19.866 -1.442 4.898 1.00 61.06 111 TYR A CA 1
ATOM 918 C C . TYR A 1 111 ? -19.114 -1.820 3.612 1.00 61.06 111 TYR A C 1
ATOM 920 O O . TYR A 1 111 ? -19.628 -1.545 2.526 1.00 61.06 111 TYR A O 1
ATOM 928 N N . LEU A 1 112 ? -17.932 -2.426 3.730 1.00 52.88 112 LEU A N 1
ATOM 929 C CA . LEU A 1 112 ? -17.154 -3.012 2.632 1.00 52.88 112 LEU A CA 1
ATOM 930 C C . LEU A 1 112 ? -17.367 -4.528 2.583 1.00 52.88 112 LEU A C 1
ATOM 932 O O . LEU A 1 112 ? -17.398 -5.063 1.454 1.00 52.88 112 LEU A O 1
#

Secondary structure (DSSP, 8-state):
-BTTTBTGGGPPPHHHHHHHHHHHHHH-TT-SEEEEEETTEEEEEE--HHHHHHHHH-TT-----HHHHHHHT-HHHHHHHHHHHHHHHH-----TTT-TT-HHHHHHHHH-

pLDDT: mean 77.06, std 7.56, range [52.88, 87.62]

InterPro domains:
  IPR036396 Cytochrome P450 superfamily [G3DSA:1.10.630.10] (1-112)
  IPR036396 Cytochrome P450 superfamily [SSF48264] (2-110)
  IPR050196 Cytochrome P450 Monooxygenases [PTHR24291] (76-110)

Foldseek 3Di:
DDAQQFCVVVQDPLLCNVVVLVVVCVVVVPDQWDWGDHGPDTDIGGDDPVVVVVVVVPPPPPDDDPVCVVNVPRPQVVQVVVQCCCCPVVVHHQVCNPDVPGVVNVVVVVVD

Radius of gyration: 16.38 Å; chains: 1; bounding box: 38×34×37 Å

Organism: NCBI:txid104777